Protein AF-A0A074WP91-F1 (afdb_monomer)

Mean predicted aligned error: 10.28 Å

Nearest PDB structures (foldseek):
  5xg2-assembly1_A  TM=2.972E-01  e=9.611E+00  Pyrococcus yayanosii CH1

Organism: NCBI:txid1043004

Radius of gyration: 23.0 Å; Cα contacts (8 Å, |Δi|>4): 50; chains: 1; bounding box: 52×30×78 Å

Foldseek 3Di:
DLVVLLVCCVDVNLLVVLVVLLVVLVVLVVVLVVLVVCVVVVVDDPVVSVVVNVVSLVVNLVSLVVVVVSLVSVCSNCDPVQVVDVVSVVVSVLSVVLSVCSVPCVPPDPVCVVVNVVSSVVSVVVSVVVVVVVVVVVVVVVVVVVVVVVVVVVVVVVVVVD

Solvent-accessible surface area (backbone atoms only — not comparable to full-atom values): 9011 Å² total; per-residue (Å²): 112,76,70,59,57,44,59,50,56,75,32,73,60,36,61,48,48,55,52,52,52,51,55,49,52,51,52,49,53,52,50,52,53,52,50,52,51,39,43,74,72,63,76,44,60,68,82,60,47,55,57,50,52,53,50,49,53,52,52,56,45,54,51,53,51,54,50,50,52,50,51,51,51,48,50,67,66,61,41,77,68,51,66,75,41,68,65,57,44,49,51,54,48,51,55,53,52,46,49,52,48,54,64,74,43,66,89,74,44,79,77,51,54,60,52,46,53,52,54,53,54,48,53,57,55,54,49,52,50,53,51,49,53,55,49,49,55,53,52,51,57,50,50,53,50,52,54,51,52,52,52,52,52,53,52,53,52,56,58,75,77,104

pLDDT: mean 76.33, std 11.64, range [47.69, 93.75]

Sequence (162 aa):
ARLHTRRYLNSKFGHYAILLLVSLDCACIFLEFIIQILSCEGRISEPRGHVTEEALGIIGLVFSCLFMLELLASIWAFGFHFFRSKFHCFDATVIIASFVIDVLLRGILEEVASLVIILRLWRVLKIMEELSVGAQEQTEALREQIEQLEQEKSQLEAELTR

Structure (mmCIF, N/CA/C/O backbone):
data_AF-A0A074WP91-F1
#
_entry.id   AF-A0A074WP91-F1
#
loop_
_atom_site.group_PDB
_atom_site.id
_atom_site.type_symbol
_atom_site.label_atom_id
_atom_site.label_alt_id
_atom_site.label_comp_id
_atom_site.label_asym_id
_atom_site.label_entity_id
_atom_site.label_seq_id
_atom_site.pdbx_PDB_ins_code
_atom_site.Cartn_x
_atom_site.Cartn_y
_atom_site.Cartn_z
_atom_site.occupancy
_atom_site.B_iso_or_equiv
_atom_site.auth_seq_id
_atom_site.auth_comp_id
_atom_site.auth_asym_id
_atom_site.auth_atom_id
_atom_site.pdbx_PDB_model_num
ATOM 1 N N . ALA A 1 1 ? -17.326 -21.264 3.516 1.00 49.09 1 ALA A N 1
ATOM 2 C CA . ALA A 1 1 ? -16.317 -20.397 2.866 1.00 49.09 1 ALA A CA 1
ATOM 3 C C . ALA A 1 1 ? -16.082 -19.090 3.638 1.00 49.09 1 ALA A C 1
ATOM 5 O O . ALA A 1 1 ? -15.015 -18.957 4.217 1.00 49.09 1 ALA A O 1
ATOM 6 N N . ARG A 1 2 ? -17.071 -18.186 3.771 1.00 50.66 2 ARG A N 1
ATOM 7 C CA . ARG A 1 2 ? -16.906 -16.868 4.439 1.00 50.66 2 ARG A CA 1
ATOM 8 C C . ARG A 1 2 ? -16.417 -16.907 5.902 1.00 50.66 2 ARG A C 1
ATOM 10 O O . ARG A 1 2 ? -15.696 -16.016 6.327 1.00 50.66 2 ARG A O 1
ATOM 17 N N . LEU A 1 3 ? -16.758 -17.949 6.666 1.00 47.69 3 LEU A N 1
ATOM 18 C CA . LEU A 1 3 ? -16.338 -18.105 8.071 1.00 47.69 3 LEU A CA 1
ATOM 19 C C . LEU A 1 3 ? -14.862 -18.519 8.249 1.00 47.69 3 LEU A C 1
ATOM 21 O O . LEU A 1 3 ? -14.269 -18.183 9.269 1.00 47.69 3 LEU A O 1
ATOM 25 N N . HIS A 1 4 ? -14.255 -19.214 7.277 1.00 48.34 4 HIS A N 1
ATOM 26 C CA . HIS A 1 4 ? -12.840 -19.615 7.354 1.00 48.34 4 HIS A CA 1
ATOM 27 C C . HIS A 1 4 ? -11.899 -18.472 6.974 1.00 48.34 4 HIS A C 1
ATOM 29 O O . HIS A 1 4 ? -10.924 -18.239 7.683 1.00 48.34 4 HIS A O 1
ATOM 35 N N . THR A 1 5 ? -12.242 -17.697 5.941 1.00 51.47 5 THR A N 1
ATOM 36 C CA . THR A 1 5 ? -11.503 -16.480 5.571 1.00 51.47 5 THR A CA 1
ATOM 37 C C . THR A 1 5 ? -11.513 -15.468 6.719 1.00 51.47 5 THR A C 1
ATOM 39 O O . THR A 1 5 ? -10.484 -14.885 7.043 1.00 51.47 5 THR A O 1
ATOM 42 N N . ARG A 1 6 ? -12.649 -15.352 7.425 1.00 47.72 6 ARG A N 1
ATOM 43 C CA . ARG A 1 6 ? -12.795 -14.484 8.599 1.00 47.72 6 ARG A CA 1
ATOM 44 C C . ARG A 1 6 ? -11.899 -14.907 9.766 1.00 47.72 6 ARG A C 1
ATOM 46 O O . ARG A 1 6 ? -11.402 -14.043 10.462 1.00 47.72 6 ARG A O 1
ATOM 53 N N . ARG A 1 7 ? -11.636 -16.201 9.976 1.00 50.38 7 ARG A N 1
ATOM 54 C CA . ARG A 1 7 ? -10.781 -16.674 11.083 1.00 50.38 7 ARG A CA 1
ATOM 55 C C . ARG A 1 7 ? -9.277 -16.514 10.793 1.00 50.38 7 ARG A C 1
ATOM 57 O O . ARG A 1 7 ? -8.509 -16.329 11.728 1.00 50.38 7 ARG A O 1
ATOM 64 N N . TYR A 1 8 ? -8.882 -16.529 9.517 1.00 50.84 8 TYR A N 1
ATOM 65 C CA . TYR A 1 8 ? -7.509 -16.235 9.080 1.00 50.84 8 TYR A CA 1
ATOM 66 C C . TYR A 1 8 ? -7.196 -14.728 9.075 1.00 50.84 8 TYR A C 1
ATOM 68 O O . TYR A 1 8 ? -6.138 -14.335 9.558 1.00 50.84 8 TYR A O 1
ATOM 76 N N . LEU A 1 9 ? -8.126 -13.885 8.605 1.00 52.56 9 LEU A N 1
ATOM 77 C CA . LEU A 1 9 ? -7.975 -12.418 8.602 1.00 52.56 9 LEU A CA 1
ATOM 78 C C . LEU A 1 9 ? -8.155 -11.778 9.988 1.00 52.56 9 LEU A C 1
ATOM 80 O O . LEU A 1 9 ? -7.504 -10.786 10.286 1.00 52.56 9 LEU A O 1
ATOM 84 N N . ASN A 1 10 ? -8.995 -12.352 10.857 1.00 49.72 10 ASN A N 1
ATOM 85 C CA . ASN A 1 10 ? -9.253 -11.833 12.211 1.00 49.72 10 ASN A CA 1
ATOM 86 C C . ASN A 1 10 ? -8.193 -12.259 13.247 1.00 49.72 10 ASN A C 1
ATOM 88 O O . ASN A 1 10 ? -8.382 -12.075 14.446 1.00 49.72 10 ASN A O 1
ATOM 92 N N . SER A 1 11 ? -7.102 -12.883 12.804 1.00 62.44 11 SER A N 1
ATOM 93 C CA . SER A 1 11 ? -5.957 -13.231 13.644 1.00 62.44 11 SER A CA 1
ATOM 94 C C . SER A 1 11 ? -4.809 -12.256 13.388 1.00 62.44 11 SER A C 1
ATOM 96 O O . SER A 1 11 ? -4.687 -11.711 12.290 1.00 62.44 11 SER A O 1
ATOM 98 N N . LYS A 1 12 ? -3.899 -12.117 14.367 1.00 61.59 12 LYS A N 1
ATOM 99 C CA . LYS A 1 12 ? -2.626 -11.377 14.241 1.00 61.59 12 LYS A CA 1
ATOM 100 C C . LYS A 1 12 ? -1.835 -11.743 12.977 1.00 61.59 12 LYS A C 1
ATOM 102 O O . LYS A 1 12 ? -1.015 -10.955 12.527 1.00 61.59 12 LYS A O 1
ATOM 107 N N . PHE A 1 13 ? -2.106 -12.914 12.400 1.00 66.81 13 PHE A N 1
ATOM 108 C CA . PHE A 1 13 ? -1.514 -13.386 11.157 1.00 66.81 13 PHE A CA 1
ATOM 109 C C . 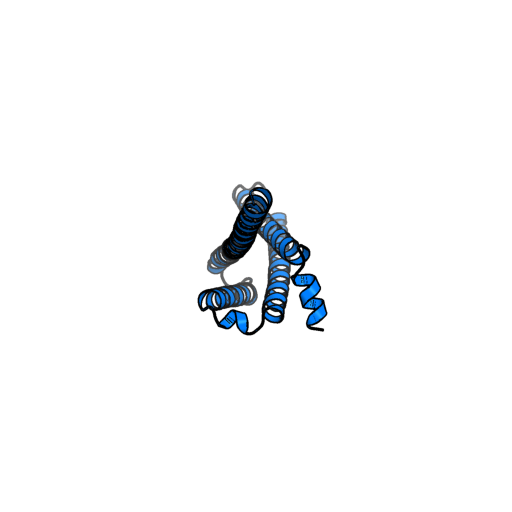PHE A 1 13 ? -1.776 -12.465 9.954 1.00 66.81 13 PHE A C 1
ATOM 111 O O . PHE A 1 13 ? -0.830 -12.167 9.240 1.00 66.81 13 PHE A O 1
ATOM 118 N N . GLY A 1 14 ? -3.006 -11.973 9.748 1.00 68.06 14 GLY A N 1
ATOM 119 C CA . GLY A 1 14 ? -3.313 -11.083 8.617 1.00 68.06 14 GLY A CA 1
ATOM 120 C C . GLY A 1 14 ? -2.609 -9.730 8.741 1.00 68.06 14 GLY A C 1
ATOM 121 O O . GLY A 1 14 ? -1.931 -9.289 7.823 1.00 68.06 14 GLY A O 1
ATOM 122 N N . HIS A 1 15 ? -2.664 -9.115 9.926 1.00 73.06 15 HIS A N 1
ATOM 123 C CA . HIS A 1 15 ? -1.955 -7.855 10.183 1.00 73.06 15 HIS A CA 1
ATOM 124 C C . HIS A 1 15 ? -0.434 -8.008 10.028 1.00 73.06 15 HIS A C 1
ATOM 126 O O . HIS A 1 15 ? 0.218 -7.152 9.437 1.00 73.06 15 HIS A O 1
ATOM 132 N N . TYR A 1 16 ? 0.135 -9.111 10.527 1.00 78.44 16 TYR A N 1
ATOM 133 C CA . TYR A 1 16 ? 1.564 -9.385 10.396 1.00 78.44 16 TYR A CA 1
ATOM 134 C C . TYR A 1 16 ? 1.971 -9.690 8.948 1.00 78.44 16 TYR A C 1
ATOM 136 O O . TYR A 1 16 ? 3.041 -9.264 8.526 1.00 78.44 16 TYR A O 1
ATOM 144 N N . ALA A 1 17 ? 1.122 -10.375 8.175 1.00 82.06 17 ALA A N 1
ATOM 145 C CA . ALA A 1 17 ? 1.358 -10.640 6.758 1.00 82.06 17 ALA A CA 1
ATOM 146 C C . ALA A 1 17 ? 1.415 -9.339 5.946 1.00 82.06 17 ALA A C 1
ATOM 148 O O . ALA A 1 17 ? 2.399 -9.122 5.244 1.00 82.06 17 ALA A O 1
ATOM 149 N N . ILE A 1 18 ? 0.440 -8.438 6.121 1.00 80.00 18 ILE A N 1
ATOM 150 C CA . ILE A 1 18 ? 0.418 -7.120 5.462 1.00 80.00 18 ILE A CA 1
ATOM 151 C C . ILE A 1 18 ? 1.661 -6.311 5.836 1.00 80.00 18 ILE A C 1
ATOM 153 O O . ILE A 1 18 ? 2.327 -5.748 4.965 1.00 80.00 18 ILE A O 1
ATOM 157 N N . LEU A 1 19 ? 1.993 -6.272 7.130 1.00 83.19 19 LEU A N 1
ATOM 158 C CA . LEU A 1 19 ? 3.159 -5.551 7.630 1.00 83.19 19 LEU A CA 1
ATOM 159 C C . LEU A 1 19 ? 4.462 -6.105 7.034 1.00 83.19 19 LEU A C 1
ATOM 161 O O . LEU A 1 19 ? 5.318 -5.330 6.607 1.00 83.19 19 LEU A O 1
ATOM 165 N N . LEU A 1 20 ? 4.607 -7.432 6.969 1.00 86.19 20 LEU A N 1
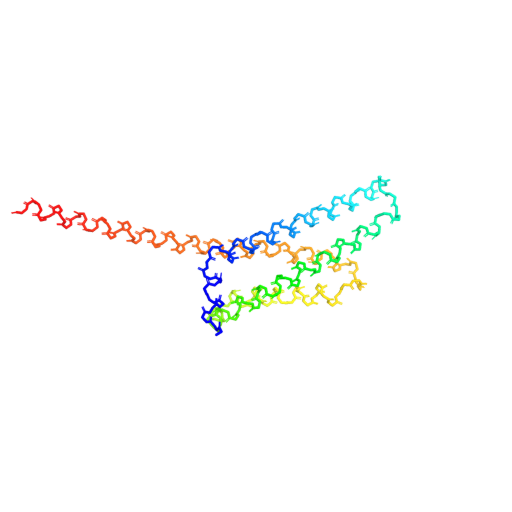ATOM 166 C CA . LEU A 1 20 ? 5.757 -8.097 6.357 1.00 86.19 20 LEU A CA 1
ATOM 167 C C . LEU A 1 20 ? 5.849 -7.776 4.860 1.00 86.19 20 LEU A C 1
ATOM 169 O O . LEU A 1 20 ? 6.930 -7.440 4.380 1.00 86.19 20 LEU A O 1
ATOM 173 N N . LEU A 1 21 ? 4.729 -7.847 4.136 1.00 84.75 21 LEU A N 1
ATOM 174 C CA . LEU A 1 21 ? 4.686 -7.595 2.696 1.00 84.75 21 LEU A CA 1
ATOM 175 C C . LEU A 1 21 ? 5.080 -6.146 2.379 1.00 84.75 21 LEU A C 1
ATOM 177 O O . LEU A 1 21 ? 5.878 -5.920 1.475 1.00 84.75 21 LEU A O 1
ATOM 181 N N . VAL A 1 22 ? 4.577 -5.169 3.146 1.00 84.25 22 VAL A N 1
ATOM 182 C CA . VAL A 1 22 ? 4.954 -3.750 2.987 1.00 84.25 22 VAL A CA 1
ATOM 183 C C . VAL A 1 22 ? 6.399 -3.500 3.368 1.00 84.25 22 VAL A C 1
ATOM 185 O O . VAL A 1 22 ? 7.097 -2.798 2.644 1.00 84.25 22 VAL A O 1
ATOM 188 N N . SER A 1 23 ? 6.883 -4.112 4.450 1.00 88.19 23 SER A N 1
ATOM 189 C CA . SER A 1 23 ? 8.298 -4.002 4.821 1.00 88.19 23 SER A CA 1
ATOM 190 C C . SER A 1 23 ? 9.206 -4.484 3.687 1.00 88.19 23 SER A C 1
ATOM 192 O O . SER A 1 23 ? 10.238 -3.875 3.409 1.00 88.19 23 SER A O 1
ATOM 194 N N . LEU A 1 24 ? 8.807 -5.564 3.013 1.00 89.06 24 LEU A N 1
ATOM 195 C CA . LEU A 1 24 ? 9.580 -6.155 1.935 1.00 89.06 24 LEU A CA 1
ATOM 196 C C . LEU A 1 24 ? 9.467 -5.357 0.622 1.00 89.06 24 LEU A C 1
ATOM 198 O O . LEU A 1 24 ? 10.486 -5.166 -0.034 1.00 89.06 24 LEU A O 1
ATOM 202 N N . ASP A 1 25 ? 8.296 -4.802 0.288 1.00 86.19 25 ASP A N 1
ATOM 203 C CA . ASP A 1 25 ? 8.128 -3.866 -0.841 1.00 86.19 25 ASP A CA 1
ATOM 204 C C . ASP A 1 25 ? 8.967 -2.594 -0.651 1.00 86.19 25 ASP A C 1
ATOM 206 O O . ASP A 1 25 ? 9.705 -2.202 -1.553 1.00 86.19 25 ASP A O 1
ATOM 210 N N . CYS A 1 26 ? 8.968 -2.010 0.553 1.00 87.69 26 CYS A N 1
ATOM 211 C CA . CYS A 1 26 ? 9.854 -0.892 0.874 1.00 87.69 26 CYS A CA 1
ATOM 212 C C . CYS A 1 26 ? 11.329 -1.275 0.704 1.00 87.69 26 CYS A C 1
ATOM 214 O O . CYS A 1 26 ? 12.084 -0.517 0.100 1.00 87.69 26 CYS A O 1
ATOM 216 N N . ALA A 1 27 ? 11.750 -2.445 1.198 1.00 89.38 27 ALA A N 1
ATOM 217 C CA . ALA A 1 27 ? 13.122 -2.918 1.022 1.00 89.38 27 ALA A CA 1
ATOM 218 C C . ALA A 1 27 ? 13.492 -3.085 -0.464 1.00 89.38 27 ALA A C 1
ATOM 220 O O . ALA A 1 27 ? 14.597 -2.712 -0.855 1.00 89.38 27 ALA A O 1
ATOM 221 N N . CYS A 1 28 ? 12.572 -3.580 -1.298 1.00 85.56 28 CYS A N 1
ATOM 222 C CA . CYS A 1 28 ? 12.755 -3.654 -2.747 1.00 85.56 28 CYS A CA 1
ATOM 223 C C . CYS A 1 28 ? 12.911 -2.266 -3.382 1.00 85.56 28 CYS A C 1
ATOM 225 O O . CYS A 1 28 ? 13.869 -2.070 -4.122 1.00 85.56 28 CYS A O 1
ATOM 227 N N . ILE A 1 29 ? 12.06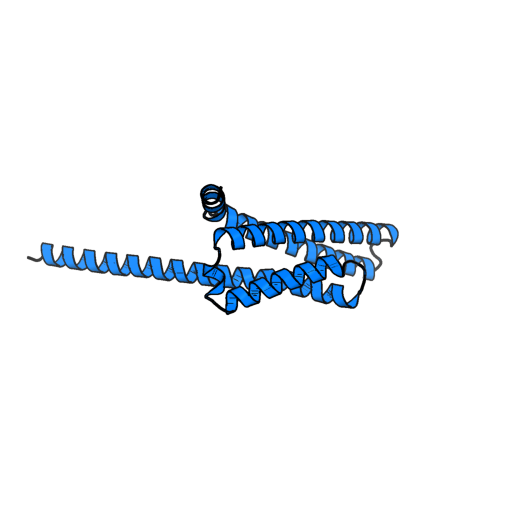5 -1.291 -3.032 1.00 85.38 29 ILE A N 1
ATOM 228 C CA . ILE A 1 29 ? 12.184 0.098 -3.518 1.00 85.38 29 ILE A CA 1
ATOM 229 C C . ILE A 1 29 ? 13.539 0.702 -3.118 1.00 85.38 29 ILE A C 1
ATOM 231 O O . ILE A 1 29 ? 14.205 1.348 -3.926 1.00 85.38 29 ILE A O 1
ATOM 235 N N . PHE A 1 30 ? 13.988 0.471 -1.880 1.00 88.75 30 PHE A N 1
ATOM 236 C CA . PHE A 1 30 ? 15.310 0.921 -1.437 1.00 88.75 30 PHE A CA 1
ATOM 237 C C . PHE A 1 30 ? 16.439 0.267 -2.241 1.00 88.75 30 PHE A C 1
ATOM 239 O O . PHE A 1 30 ? 17.394 0.950 -2.609 1.00 88.75 30 PHE A O 1
ATOM 246 N N . LEU A 1 31 ? 16.342 -1.033 -2.533 1.00 88.38 31 LEU A N 1
ATOM 247 C CA . LEU A 1 31 ? 17.320 -1.742 -3.359 1.00 88.38 31 LEU A CA 1
ATOM 248 C C . LEU A 1 31 ? 17.335 -1.224 -4.802 1.00 88.38 31 LEU A C 1
ATOM 250 O O . LEU A 1 31 ? 18.418 -0.987 -5.332 1.00 88.38 31 LEU A O 1
ATOM 254 N N . GLU A 1 32 ? 16.167 -0.998 -5.408 1.00 83.38 32 GLU A N 1
ATOM 255 C CA . GLU A 1 32 ? 16.027 -0.381 -6.735 1.00 83.38 32 GLU A CA 1
ATOM 256 C C . GLU A 1 32 ? 16.718 0.983 -6.779 1.00 83.38 32 GLU A C 1
ATOM 258 O O . GLU A 1 32 ? 17.563 1.225 -7.640 1.00 83.38 32 GLU A O 1
ATOM 263 N N . PHE A 1 33 ? 16.454 1.839 -5.790 1.00 86.44 33 PHE A N 1
ATOM 264 C CA . PHE A 1 33 ? 17.076 3.157 -5.690 1.00 86.44 33 PHE A CA 1
ATOM 265 C C . PHE A 1 33 ? 18.602 3.082 -5.531 1.00 86.44 33 PHE A C 1
ATOM 267 O O . PHE A 1 33 ? 19.339 3.808 -6.199 1.00 86.44 33 PHE A O 1
ATOM 274 N N . ILE A 1 34 ? 19.100 2.170 -4.686 1.00 88.56 34 ILE A N 1
ATOM 275 C CA . ILE A 1 34 ? 20.542 1.938 -4.512 1.00 88.56 34 ILE A CA 1
ATOM 276 C C . ILE A 1 34 ? 21.182 1.494 -5.832 1.00 88.56 34 ILE A C 1
ATOM 278 O O . ILE A 1 34 ? 22.250 1.988 -6.194 1.00 88.56 34 ILE A O 1
ATOM 282 N N . ILE A 1 35 ? 20.546 0.580 -6.564 1.00 84.50 35 ILE A N 1
ATOM 283 C CA . ILE A 1 35 ? 21.063 0.078 -7.842 1.00 84.50 35 ILE A CA 1
ATOM 284 C C . ILE A 1 35 ? 21.054 1.174 -8.901 1.00 84.50 35 ILE A C 1
ATOM 286 O O . ILE A 1 35 ? 22.030 1.298 -9.642 1.00 84.50 35 ILE A O 1
ATOM 290 N N . GLN A 1 36 ? 20.015 2.006 -8.937 1.00 83.06 36 GLN A N 1
ATOM 291 C CA . GLN A 1 36 ? 19.945 3.145 -9.844 1.00 83.06 36 GLN A CA 1
ATOM 292 C C . GLN A 1 36 ? 21.071 4.152 -9.566 1.00 83.06 36 GLN A C 1
ATOM 294 O O . GLN A 1 36 ? 21.750 4.587 -10.496 1.00 83.06 36 GLN A O 1
ATOM 299 N N . ILE A 1 37 ? 21.352 4.448 -8.290 1.00 87.38 37 ILE A N 1
ATOM 300 C CA . ILE A 1 37 ? 22.487 5.297 -7.892 1.00 87.38 37 ILE A CA 1
ATOM 301 C C . ILE A 1 37 ? 23.823 4.674 -8.314 1.00 87.38 37 ILE A C 1
ATOM 303 O O . ILE A 1 37 ? 24.648 5.348 -8.929 1.00 87.38 37 ILE A O 1
ATOM 307 N N . LEU A 1 38 ? 24.049 3.393 -8.009 1.00 85.88 38 LEU A N 1
ATOM 308 C CA . LEU A 1 38 ? 25.306 2.705 -8.330 1.00 85.88 38 LEU A CA 1
ATOM 309 C C . LEU A 1 38 ? 25.544 2.580 -9.841 1.00 85.88 38 LEU A C 1
ATOM 311 O O . LEU A 1 38 ? 26.694 2.615 -10.287 1.00 85.88 38 LEU A O 1
ATOM 315 N N . SER A 1 39 ? 24.470 2.437 -10.616 1.00 83.25 39 SER A N 1
ATOM 316 C CA . SER A 1 39 ? 24.520 2.424 -12.080 1.00 83.25 39 SER A CA 1
ATOM 317 C C . SER A 1 39 ? 24.866 3.814 -12.619 1.00 83.25 39 SER A C 1
ATOM 319 O O . SER A 1 39 ? 25.751 3.933 -13.460 1.00 83.25 39 SER A O 1
ATOM 321 N N . CYS A 1 40 ? 24.273 4.874 -12.058 1.00 82.44 40 CYS A N 1
ATOM 322 C CA . CYS A 1 40 ? 24.582 6.263 -12.413 1.00 82.44 40 CYS A CA 1
ATOM 323 C C . CYS A 1 40 ? 26.037 6.656 -12.075 1.00 82.44 40 CYS A C 1
ATOM 325 O O . CYS A 1 40 ? 26.683 7.374 -12.834 1.00 82.44 40 CYS A O 1
ATOM 327 N N . GLU A 1 41 ? 26.600 6.128 -10.980 1.00 86.31 41 GLU A N 1
ATOM 328 C CA . GLU A 1 41 ? 28.020 6.304 -10.621 1.00 86.31 41 GLU A CA 1
ATOM 329 C C . GLU A 1 41 ? 28.975 5.456 -11.495 1.00 86.31 41 GLU A C 1
ATOM 331 O O . GLU A 1 41 ? 30.195 5.526 -11.349 1.00 86.31 41 GLU A O 1
ATOM 336 N N . GLY A 1 42 ? 28.452 4.627 -12.407 1.00 79.69 42 GLY A N 1
ATOM 337 C CA . GLY A 1 42 ? 29.247 3.775 -13.296 1.00 79.69 42 GLY A CA 1
ATOM 338 C C . GLY A 1 42 ? 29.949 2.608 -12.589 1.00 79.69 42 GLY A C 1
ATOM 339 O O . GLY A 1 42 ? 30.863 1.999 -13.147 1.00 79.69 42 GLY A O 1
ATOM 340 N N . ARG A 1 43 ? 29.547 2.279 -11.352 1.00 78.00 43 ARG A N 1
ATOM 341 C CA . ARG A 1 43 ? 30.123 1.179 -10.551 1.00 78.00 43 ARG A CA 1
ATOM 342 C C . ARG 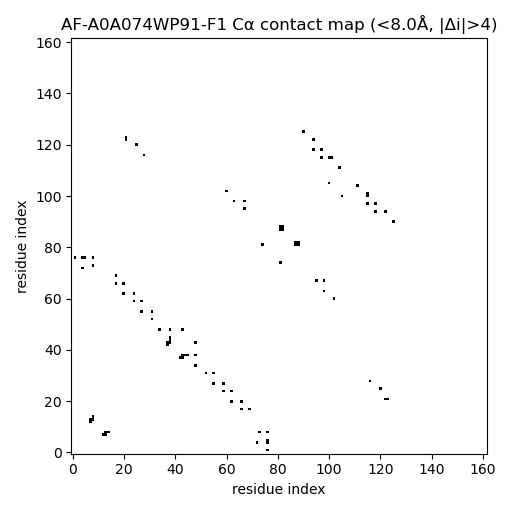A 1 43 ? 29.653 -0.199 -11.025 1.00 78.00 43 ARG A C 1
ATOM 344 O O . ARG A 1 43 ? 30.330 -1.194 -10.767 1.00 78.00 43 ARG A O 1
ATOM 351 N N . ILE A 1 44 ? 28.497 -0.268 -11.685 1.00 73.06 44 ILE A N 1
ATOM 352 C CA . ILE A 1 44 ? 27.890 -1.492 -12.218 1.00 73.06 44 ILE A CA 1
ATOM 353 C C . ILE A 1 44 ? 27.909 -1.403 -13.746 1.00 73.06 44 ILE A C 1
ATOM 355 O O . ILE A 1 44 ? 27.438 -0.427 -14.315 1.00 73.06 44 ILE A O 1
ATOM 359 N N . SER A 1 45 ? 28.464 -2.411 -14.426 1.00 67.06 45 SER A N 1
ATOM 360 C CA . SER A 1 45 ? 28.460 -2.450 -15.892 1.00 67.06 45 SER A CA 1
ATOM 361 C C . SER A 1 45 ? 27.042 -2.639 -16.447 1.00 67.06 45 SER A C 1
ATOM 363 O O . SER A 1 45 ? 26.336 -3.557 -16.019 1.00 67.06 45 SER A O 1
ATOM 365 N N . GLU A 1 46 ? 26.701 -1.849 -17.470 1.00 60.00 46 GLU A N 1
ATOM 366 C CA . GLU A 1 46 ? 25.460 -1.853 -18.273 1.00 60.00 46 GLU A CA 1
ATOM 367 C C . GLU A 1 46 ? 24.765 -3.230 -18.434 1.00 60.00 46 GLU A C 1
ATOM 369 O O . GLU A 1 46 ? 23.579 -3.332 -18.120 1.00 60.00 46 GLU A O 1
ATOM 374 N N . PRO A 1 47 ? 25.445 -4.336 -18.825 1.00 65.50 47 PRO A N 1
ATOM 375 C CA . PRO A 1 47 ? 24.766 -5.622 -19.027 1.00 65.50 47 PRO A CA 1
ATOM 376 C C . PRO A 1 47 ? 24.244 -6.279 -17.740 1.00 65.50 47 PRO A C 1
ATOM 378 O O . PRO A 1 47 ? 23.335 -7.099 -17.809 1.00 65.50 47 PRO A O 1
ATOM 381 N N . ARG A 1 48 ? 24.807 -5.967 -16.563 1.00 69.00 48 ARG A N 1
ATOM 382 C CA . ARG A 1 48 ? 24.290 -6.471 -15.274 1.00 69.00 48 ARG A CA 1
ATOM 383 C C . ARG A 1 48 ? 23.238 -5.545 -14.673 1.00 69.00 48 ARG A C 1
ATOM 385 O O . ARG A 1 48 ? 22.357 -6.042 -13.974 1.00 69.00 48 ARG A O 1
ATOM 392 N N . GLY A 1 49 ? 23.325 -4.242 -14.946 1.00 69.88 49 GLY A N 1
ATOM 393 C CA . GLY A 1 49 ? 22.331 -3.257 -14.513 1.00 69.88 49 GLY A CA 1
ATOM 394 C C . GLY A 1 49 ? 20.947 -3.591 -15.067 1.00 69.88 49 GLY A C 1
ATOM 395 O O . GLY A 1 49 ? 20.030 -3.834 -14.289 1.00 69.88 49 GLY A O 1
ATOM 396 N N . HIS A 1 50 ? 20.846 -3.764 -16.388 1.00 71.44 50 HIS A N 1
ATOM 397 C CA . HIS A 1 50 ? 19.572 -4.012 -17.075 1.00 71.44 50 HIS A CA 1
ATOM 398 C C . HIS A 1 50 ? 18.870 -5.302 -16.615 1.00 71.44 50 HIS A C 1
ATOM 400 O O . HIS A 1 50 ? 17.669 -5.320 -16.367 1.00 71.44 50 HIS A O 1
ATOM 406 N N . VAL A 1 51 ? 19.629 -6.388 -16.425 1.00 77.75 51 VAL A N 1
ATOM 407 C CA . VAL A 1 51 ? 19.080 -7.669 -15.937 1.00 77.75 51 VAL A CA 1
ATOM 408 C C . VAL A 1 51 ? 18.577 -7.549 -14.496 1.00 77.75 51 VAL A C 1
ATOM 410 O O . VAL A 1 51 ? 17.575 -8.160 -14.130 1.00 77.75 51 VAL A O 1
ATOM 413 N N . THR A 1 52 ? 19.271 -6.767 -13.666 1.00 76.81 52 THR A N 1
ATOM 414 C CA . THR A 1 52 ? 18.878 -6.567 -12.266 1.00 76.81 52 THR A CA 1
ATOM 415 C C . THR A 1 52 ? 17.642 -5.674 -12.168 1.00 76.81 52 THR A C 1
ATOM 417 O O . THR A 1 52 ? 16.753 -5.961 -11.372 1.00 76.81 52 THR A O 1
ATOM 420 N N . GLU A 1 53 ? 17.554 -4.643 -13.006 1.00 72.31 53 GLU A N 1
ATOM 421 C CA . GLU A 1 53 ? 16.397 -3.752 -13.105 1.00 72.31 53 GLU A CA 1
ATOM 422 C C . GLU A 1 53 ? 15.145 -4.495 -13.590 1.00 72.31 53 GLU A C 1
ATOM 424 O O . GLU A 1 53 ? 14.090 -4.399 -12.965 1.00 72.31 53 GLU A O 1
ATOM 429 N N . GLU A 1 54 ? 15.264 -5.335 -14.623 1.00 78.56 54 GLU A N 1
ATOM 430 C CA . GLU A 1 54 ? 14.162 -6.193 -15.077 1.00 78.56 54 GLU A CA 1
ATOM 431 C C . GLU A 1 54 ? 13.712 -7.176 -13.988 1.00 78.56 54 GLU A C 1
ATOM 433 O O . GLU A 1 54 ? 12.512 -7.349 -13.753 1.00 78.56 54 GLU A O 1
ATOM 438 N N . ALA A 1 55 ? 14.661 -7.806 -13.288 1.00 81.94 55 ALA A N 1
ATOM 439 C CA . ALA A 1 55 ? 14.354 -8.732 -12.203 1.00 81.94 55 ALA A CA 1
ATOM 440 C C . ALA A 1 55 ? 13.634 -8.032 -11.040 1.00 81.94 55 ALA A C 1
ATOM 442 O O . ALA A 1 55 ? 12.635 -8.554 -10.541 1.00 81.94 55 ALA A O 1
ATOM 443 N N . LEU A 1 56 ? 14.096 -6.845 -10.635 1.00 76.94 56 LEU A N 1
ATOM 444 C CA . LEU A 1 56 ? 13.451 -6.030 -9.603 1.00 76.94 56 LEU A CA 1
ATOM 445 C C . LEU A 1 56 ? 12.064 -5.573 -10.039 1.00 76.94 56 LEU A C 1
ATOM 447 O O . LEU A 1 56 ? 11.107 -5.738 -9.286 1.00 76.94 56 LEU A O 1
ATOM 451 N N . GLY A 1 57 ? 11.915 -5.159 -11.297 1.00 76.44 57 GLY A N 1
ATOM 452 C CA . GLY A 1 57 ? 10.621 -4.863 -11.890 1.00 76.44 57 GLY A CA 1
ATOM 453 C C . GLY A 1 57 ? 9.665 -6.052 -11.791 1.00 76.44 57 GLY A C 1
ATOM 454 O O . GLY A 1 57 ? 8.516 -5.888 -11.382 1.00 76.44 57 GLY A O 1
ATOM 455 N N . ILE A 1 58 ? 10.088 -7.273 -12.126 1.00 82.06 58 ILE A N 1
ATOM 456 C CA . ILE A 1 58 ? 9.243 -8.477 -12.004 1.00 82.06 58 ILE A CA 1
ATOM 457 C C . ILE A 1 58 ? 8.890 -8.756 -10.538 1.00 82.06 58 ILE A C 1
ATOM 459 O O . ILE A 1 58 ? 7.726 -9.005 -10.223 1.00 82.06 58 ILE A O 1
ATOM 463 N N . ILE A 1 59 ? 9.861 -8.665 -9.633 1.00 83.56 59 ILE A N 1
ATOM 464 C CA . ILE A 1 59 ? 9.659 -8.850 -8.191 1.00 83.56 59 ILE A CA 1
ATOM 465 C C . ILE A 1 59 ? 8.633 -7.837 -7.655 1.00 83.56 59 ILE A C 1
ATOM 467 O O . ILE A 1 59 ? 7.666 -8.217 -6.990 1.00 83.56 59 ILE A O 1
ATOM 471 N N . GLY A 1 60 ? 8.761 -6.567 -8.039 1.00 79.25 60 GLY A N 1
ATOM 472 C CA . GLY A 1 60 ? 7.812 -5.511 -7.712 1.00 79.25 60 GLY A CA 1
ATOM 473 C C . GLY A 1 60 ? 6.410 -5.742 -8.287 1.00 79.25 60 GLY A C 1
ATOM 474 O O . GLY A 1 60 ? 5.445 -5.224 -7.725 1.00 79.25 60 GLY A O 1
ATOM 475 N N . LEU A 1 61 ? 6.256 -6.527 -9.365 1.00 80.56 61 LEU A N 1
ATOM 476 C CA . LEU A 1 61 ? 4.939 -6.945 -9.879 1.00 80.56 61 LEU A CA 1
ATOM 477 C C . LEU A 1 61 ? 4.312 -7.994 -8.982 1.00 80.56 61 LEU A C 1
ATOM 479 O O . LEU A 1 61 ? 3.124 -7.937 -8.682 1.00 80.56 61 LEU A O 1
ATOM 483 N N . VAL A 1 62 ? 5.119 -8.978 -8.585 1.00 85.19 62 VAL A N 1
ATOM 484 C CA . VAL A 1 62 ? 4.670 -10.089 -7.752 1.00 85.19 62 VAL A CA 1
ATOM 485 C C . VAL A 1 62 ? 4.146 -9.547 -6.427 1.00 85.19 62 VAL A C 1
ATOM 487 O O . VAL A 1 62 ? 3.055 -9.938 -6.014 1.00 85.19 62 VAL A O 1
ATOM 490 N N . PHE A 1 63 ? 4.842 -8.584 -5.814 1.00 81.69 63 PHE A N 1
ATOM 491 C CA . PHE A 1 63 ? 4.334 -7.912 -4.616 1.00 81.69 63 PHE A CA 1
ATOM 492 C C . PHE A 1 63 ? 3.043 -7.142 -4.877 1.00 81.69 63 PHE A C 1
ATOM 494 O O . PHE A 1 63 ? 2.086 -7.319 -4.127 1.00 81.69 63 PHE A O 1
ATOM 501 N N . SER A 1 64 ? 2.960 -6.380 -5.970 1.00 77.94 64 SER A N 1
ATOM 502 C CA . SER A 1 64 ? 1.735 -5.672 -6.376 1.00 77.94 64 SER A CA 1
ATOM 503 C C . SER A 1 64 ? 0.530 -6.624 -6.512 1.00 77.94 64 SER A C 1
ATOM 505 O O . SER A 1 64 ? -0.550 -6.361 -5.977 1.00 77.94 64 SER A O 1
ATOM 507 N N . CYS A 1 65 ? 0.724 -7.792 -7.132 1.00 81.88 65 CYS A N 1
ATOM 508 C CA . CYS A 1 65 ? -0.296 -8.836 -7.264 1.00 81.88 65 CYS A CA 1
ATOM 509 C C . CYS A 1 65 ? -0.693 -9.464 -5.920 1.00 81.88 65 CYS A C 1
ATOM 511 O O . CYS A 1 65 ? -1.884 -9.648 -5.660 1.00 81.88 65 CYS A O 1
ATOM 513 N N . LEU A 1 66 ? 0.277 -9.779 -5.056 1.00 81.31 66 LEU A N 1
ATOM 514 C CA . LEU A 1 66 ? 0.007 -10.300 -3.712 1.00 81.31 66 LEU A CA 1
ATOM 515 C C . LEU A 1 66 ? -0.791 -9.287 -2.876 1.00 81.31 66 LEU A C 1
ATOM 517 O O . LEU A 1 66 ? -1.783 -9.661 -2.250 1.00 81.31 66 LEU A O 1
ATOM 521 N N . PHE A 1 67 ? -0.447 -7.999 -2.951 1.00 74.06 67 PHE A N 1
ATOM 522 C CA . PHE A 1 67 ? -1.208 -6.927 -2.305 1.00 74.06 67 PHE A CA 1
ATOM 523 C C . PHE A 1 67 ? -2.629 -6.791 -2.841 1.00 74.06 67 PHE A C 1
ATOM 525 O O . PHE A 1 67 ? -3.555 -6.571 -2.062 1.00 74.06 67 PHE A O 1
ATOM 532 N N . MET A 1 68 ? -2.824 -6.901 -4.157 1.00 78.81 68 MET A N 1
ATOM 533 C CA . MET A 1 68 ? -4.158 -6.846 -4.755 1.00 78.81 68 MET A CA 1
ATOM 534 C C . MET A 1 68 ? -5.027 -8.012 -4.268 1.00 78.81 68 MET A C 1
ATOM 536 O O . MET A 1 68 ? -6.191 -7.811 -3.918 1.00 78.81 68 MET A O 1
ATOM 540 N N . LEU A 1 69 ? -4.464 -9.221 -4.174 1.00 81.69 69 LEU A N 1
ATOM 541 C CA . LEU A 1 69 ? -5.163 -10.382 -3.618 1.00 81.69 69 LEU A CA 1
ATOM 542 C C . LEU A 1 69 ? -5.543 -10.181 -2.147 1.00 81.69 69 LEU A C 1
ATOM 544 O O . LEU A 1 69 ? -6.661 -10.510 -1.751 1.00 81.69 69 LEU A O 1
ATOM 548 N N . GLU A 1 70 ? -4.648 -9.609 -1.346 1.00 75.44 70 GLU A N 1
ATOM 549 C CA . GLU A 1 70 ? -4.906 -9.304 0.062 1.00 75.44 70 GLU A CA 1
ATOM 550 C C . GLU A 1 70 ? -5.972 -8.211 0.243 1.00 75.44 70 GLU A C 1
ATOM 552 O O . GLU A 1 70 ? -6.875 -8.347 1.077 1.00 75.44 70 GLU A O 1
ATOM 557 N N . LEU A 1 71 ? -5.942 -7.165 -0.588 1.00 71.94 71 LEU A N 1
ATOM 558 C CA . LEU A 1 71 ? -6.974 -6.128 -0.629 1.00 71.94 71 LEU A CA 1
ATOM 559 C C . LEU A 1 71 ? -8.337 -6.729 -0.993 1.00 71.94 71 LEU A C 1
ATOM 561 O O . LEU A 1 71 ? -9.327 -6.471 -0.310 1.00 71.94 71 LEU A O 1
ATOM 565 N N . LEU A 1 72 ? -8.394 -7.569 -2.030 1.00 76.88 72 LEU A N 1
ATOM 566 C CA . LEU A 1 72 ? -9.610 -8.273 -2.444 1.00 76.88 72 LEU A CA 1
ATOM 567 C C . LEU A 1 72 ? -10.145 -9.172 -1.328 1.00 76.88 72 LEU A C 1
ATOM 569 O O . LEU A 1 72 ? -11.347 -9.167 -1.061 1.00 76.88 72 LEU A O 1
ATOM 573 N N . ALA A 1 73 ? -9.268 -9.910 -0.643 1.00 71.44 73 ALA A N 1
ATOM 574 C CA . ALA A 1 73 ? -9.644 -10.738 0.497 1.00 71.44 73 ALA A CA 1
ATOM 575 C C . ALA A 1 73 ? -10.203 -9.894 1.654 1.00 71.44 73 ALA A C 1
ATOM 577 O O . ALA A 1 73 ? -11.213 -10.271 2.252 1.00 71.44 73 ALA A O 1
ATOM 578 N N . SER A 1 74 ? -9.602 -8.734 1.924 1.00 66.25 74 SER A N 1
ATOM 579 C CA . SER A 1 74 ? -10.047 -7.790 2.954 1.00 66.25 74 SER A CA 1
ATOM 580 C C . SER A 1 74 ? -11.405 -7.173 2.611 1.00 66.25 74 SER A C 1
ATOM 582 O O . SER A 1 74 ? -12.325 -7.220 3.428 1.00 66.25 74 SER A O 1
ATOM 584 N N . ILE A 1 75 ? -11.591 -6.697 1.375 1.00 67.44 75 ILE A N 1
ATOM 585 C CA . ILE A 1 75 ? -12.879 -6.191 0.872 1.00 67.44 75 ILE A CA 1
ATOM 586 C C . ILE A 1 75 ? -13.948 -7.285 0.960 1.00 67.44 75 ILE A C 1
ATOM 588 O O . ILE A 1 75 ? -15.080 -7.026 1.370 1.00 67.44 75 ILE A O 1
ATOM 592 N N . TRP A 1 76 ? -13.602 -8.528 0.620 1.00 68.00 76 TRP A N 1
ATOM 593 C CA . TRP A 1 76 ? -14.540 -9.645 0.689 1.00 68.00 76 TRP A CA 1
ATOM 594 C C . TRP A 1 76 ? -14.898 -10.042 2.129 1.00 68.00 76 TRP A C 1
ATOM 596 O O . TRP A 1 76 ? -16.027 -10.470 2.382 1.00 68.00 76 TRP A O 1
ATOM 606 N N . ALA A 1 77 ? -13.968 -9.878 3.075 1.00 62.72 77 ALA A N 1
ATOM 607 C CA . ALA A 1 77 ? -14.176 -10.169 4.491 1.00 62.72 77 ALA A CA 1
ATOM 608 C C . ALA A 1 77 ? -14.996 -9.090 5.219 1.00 62.72 77 ALA A C 1
ATOM 610 O O . ALA A 1 77 ? -15.893 -9.440 5.989 1.00 62.72 77 ALA A O 1
ATOM 611 N N . PHE A 1 78 ? -14.725 -7.806 4.967 1.00 58.22 78 PHE A N 1
ATOM 612 C CA . PHE A 1 78 ? -15.423 -6.676 5.599 1.00 58.22 78 PHE A CA 1
ATOM 613 C C . PHE A 1 78 ? -16.711 -6.263 4.861 1.00 58.22 78 PHE A C 1
ATOM 615 O O . PHE A 1 78 ? -17.643 -5.732 5.471 1.00 58.22 78 PHE A O 1
ATOM 622 N N . GLY A 1 79 ? -16.826 -6.577 3.568 1.00 62.38 79 GLY A N 1
ATOM 623 C CA . GLY A 1 79 ? -18.042 -6.401 2.774 1.00 62.38 79 GLY A CA 1
ATOM 624 C C . GLY A 1 79 ? -18.531 -4.948 2.653 1.00 62.38 79 GLY A C 1
ATOM 625 O O . GLY A 1 79 ? -17.78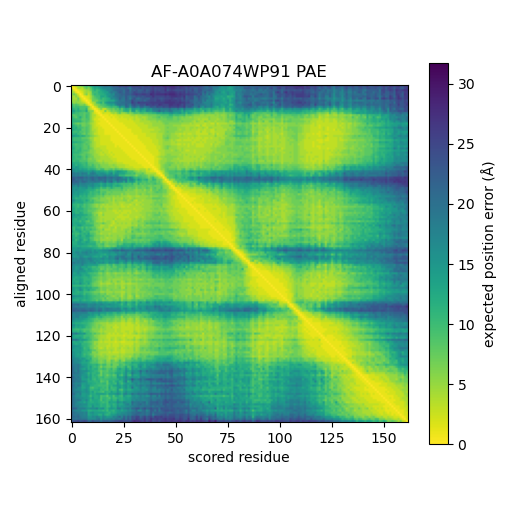0 -3.987 2.793 1.00 62.38 79 GLY A O 1
ATOM 626 N N . PHE A 1 80 ? -19.836 -4.786 2.403 1.00 49.53 80 PHE A N 1
ATOM 627 C CA . PHE A 1 80 ? -20.506 -3.495 2.159 1.00 49.53 80 PHE A CA 1
ATOM 628 C C . PHE A 1 80 ? -20.509 -2.512 3.348 1.00 49.53 80 PHE A C 1
ATOM 630 O O . PHE A 1 80 ? -20.879 -1.355 3.162 1.00 49.53 80 PHE A O 1
ATOM 637 N N . HIS A 1 81 ? -20.089 -2.920 4.553 1.00 54.16 81 HIS A N 1
ATOM 638 C CA . HIS A 1 81 ? -19.945 -1.995 5.688 1.00 54.16 81 HIS A CA 1
ATOM 639 C C . HIS A 1 81 ? -18.829 -0.963 5.443 1.00 54.16 81 HIS A C 1
ATOM 641 O O . HIS A 1 81 ? -18.932 0.180 5.881 1.00 54.16 81 HIS A O 1
ATOM 647 N N . PHE A 1 82 ? -17.822 -1.340 4.648 1.00 53.34 82 PHE A N 1
ATOM 648 C CA . PHE A 1 82 ? -16.703 -0.489 4.242 1.00 53.34 82 PHE A CA 1
ATOM 649 C C . PHE A 1 82 ? -17.150 0.738 3.422 1.00 53.34 82 PHE A C 1
ATOM 651 O O . PHE A 1 82 ? -16.597 1.824 3.564 1.00 53.34 82 PHE A O 1
ATOM 658 N N . PHE A 1 83 ? -18.222 0.610 2.630 1.00 52.41 83 PHE A N 1
ATOM 659 C CA . PHE A 1 83 ? -18.772 1.700 1.810 1.00 52.41 83 PHE A CA 1
ATOM 660 C C . PHE A 1 83 ? -19.558 2.753 2.605 1.00 52.41 83 PHE A C 1
ATOM 662 O O . PHE A 1 83 ? -19.945 3.779 2.046 1.00 52.41 83 PHE A O 1
ATOM 669 N N . ARG A 1 84 ? -19.815 2.533 3.903 1.00 52.84 84 ARG A N 1
ATOM 670 C CA . ARG A 1 84 ? -20.566 3.493 4.726 1.00 52.84 84 ARG A CA 1
ATOM 671 C C . ARG A 1 84 ? -19.704 4.671 5.193 1.00 52.84 84 ARG A C 1
ATOM 673 O O . ARG A 1 84 ? -20.251 5.729 5.495 1.00 52.84 84 ARG A O 1
ATOM 680 N N . SER A 1 85 ? -18.379 4.508 5.200 1.00 61.25 85 SER A N 1
ATOM 681 C CA . SER A 1 85 ? -17.419 5.576 5.482 1.00 61.25 85 SER A CA 1
ATOM 682 C C . SER A 1 85 ? -16.765 6.043 4.179 1.00 61.25 85 SER A C 1
ATOM 684 O O . SER A 1 85 ? -16.093 5.278 3.488 1.00 61.25 85 SER A O 1
ATOM 686 N N . LYS A 1 86 ? -16.983 7.310 3.808 1.00 60.97 86 LYS A N 1
ATOM 687 C CA . LYS A 1 86 ? -16.538 7.860 2.513 1.00 60.97 86 LYS A CA 1
ATOM 688 C C . LYS A 1 86 ? -15.012 7.862 2.349 1.00 60.97 86 LYS A C 1
ATOM 690 O O . LYS A 1 86 ? -14.538 7.711 1.228 1.00 60.97 86 LYS A O 1
ATOM 695 N N . PHE A 1 87 ? -14.264 7.991 3.447 1.00 65.75 87 PHE A N 1
ATOM 696 C CA . PHE A 1 87 ? -12.798 8.031 3.433 1.00 65.75 87 PHE A CA 1
ATOM 697 C C . PHE A 1 87 ? -12.180 6.680 3.055 1.00 65.75 87 PHE A C 1
ATOM 699 O O . PHE A 1 87 ? -11.353 6.621 2.151 1.00 65.75 87 PHE A O 1
ATOM 706 N N . HIS A 1 88 ? -12.677 5.581 3.626 1.00 69.00 88 HIS A N 1
ATOM 707 C CA . HIS A 1 88 ? -12.216 4.235 3.276 1.00 69.00 88 HIS A CA 1
ATOM 708 C C . HIS A 1 88 ? -12.550 3.860 1.824 1.00 69.00 88 HIS A C 1
ATOM 710 O O . HIS A 1 88 ? -11.747 3.239 1.131 1.00 69.00 88 HIS A O 1
ATOM 716 N N . CYS A 1 89 ? -13.714 4.284 1.322 1.00 70.50 89 CYS A N 1
ATOM 717 C CA . CYS A 1 89 ? -14.091 4.070 -0.076 1.00 70.50 89 CYS A CA 1
ATOM 718 C C . CYS A 1 89 ? -13.169 4.814 -1.059 1.00 70.50 89 CYS A C 1
ATOM 720 O O . CYS A 1 89 ? -12.847 4.286 -2.128 1.00 70.50 89 CYS A O 1
ATOM 722 N N . PHE A 1 90 ? -12.755 6.036 -0.716 1.00 77.94 90 PHE A N 1
ATOM 723 C CA . PHE A 1 90 ? -11.814 6.804 -1.527 1.00 77.94 90 PHE A CA 1
ATOM 724 C C . PHE A 1 90 ? -10.446 6.121 -1.570 1.00 77.94 90 PHE A C 1
ATOM 726 O O . PHE A 1 90 ? -9.927 5.876 -2.655 1.00 77.94 90 PHE A O 1
ATOM 733 N N . ASP A 1 91 ? -9.915 5.719 -0.417 1.00 77.81 91 ASP A N 1
ATOM 734 C CA . ASP A 1 91 ? -8.623 5.039 -0.334 1.00 77.81 91 ASP A CA 1
ATOM 735 C C . ASP A 1 91 ? -8.609 3.697 -1.094 1.00 77.81 91 ASP A C 1
ATOM 737 O O . ASP A 1 91 ? -7.719 3.448 -1.907 1.00 77.81 91 ASP A O 1
ATOM 741 N N . ALA A 1 92 ? -9.662 2.880 -0.974 1.00 76.69 92 ALA A N 1
ATOM 742 C CA . ALA A 1 92 ? -9.787 1.661 -1.778 1.00 76.69 92 ALA A CA 1
ATOM 743 C C . ALA A 1 92 ? -9.802 1.948 -3.290 1.00 76.69 92 ALA A C 1
ATOM 745 O O . ALA A 1 92 ? -9.205 1.202 -4.068 1.00 76.69 92 ALA A O 1
ATOM 746 N N . THR A 1 93 ? -10.442 3.041 -3.712 1.00 82.19 93 THR A N 1
ATOM 747 C CA . THR A 1 93 ? -10.445 3.464 -5.120 1.00 82.19 93 THR A CA 1
ATOM 748 C C . THR A 1 93 ? -9.044 3.871 -5.571 1.00 82.19 93 THR A C 1
ATOM 750 O O . THR A 1 93 ? -8.611 3.454 -6.644 1.00 82.19 93 THR A O 1
ATOM 753 N N . VAL A 1 94 ? -8.311 4.622 -4.741 1.00 82.38 94 VAL A N 1
ATOM 754 C CA . VAL A 1 94 ? -6.919 5.016 -5.005 1.00 82.38 94 VAL A CA 1
ATOM 755 C C . VAL A 1 94 ? -6.031 3.782 -5.134 1.00 82.38 94 VAL A C 1
ATOM 757 O O . VAL A 1 94 ? -5.273 3.690 -6.097 1.00 82.38 94 VAL A O 1
ATOM 760 N N . ILE A 1 95 ? -6.162 2.791 -4.249 1.00 78.94 95 ILE A N 1
ATOM 761 C CA . ILE A 1 95 ? -5.362 1.561 -4.313 1.00 78.94 95 ILE A CA 1
ATOM 762 C C . ILE A 1 95 ? -5.653 0.772 -5.597 1.00 78.94 95 ILE A C 1
ATOM 764 O O . ILE A 1 95 ? -4.722 0.302 -6.254 1.00 78.94 95 ILE A O 1
ATOM 768 N N . ILE A 1 96 ? -6.929 0.635 -5.975 1.00 82.50 96 ILE A N 1
ATOM 769 C CA . ILE A 1 96 ? -7.321 -0.080 -7.199 1.00 82.50 96 ILE A CA 1
ATOM 770 C C . ILE A 1 96 ? -6.805 0.657 -8.436 1.00 82.50 96 ILE A C 1
ATOM 772 O O . ILE A 1 96 ? -6.190 0.036 -9.301 1.00 82.50 96 ILE A O 1
ATOM 776 N N . ALA A 1 97 ? -7.009 1.974 -8.511 1.00 83.44 97 ALA A N 1
ATOM 777 C CA . ALA A 1 97 ? -6.511 2.795 -9.610 1.00 83.44 97 ALA A CA 1
ATOM 778 C C . ALA A 1 97 ? -4.982 2.711 -9.721 1.00 83.44 97 ALA A C 1
ATOM 780 O O . ALA A 1 97 ? -4.454 2.554 -10.818 1.00 83.44 97 ALA A O 1
ATOM 781 N N . SER A 1 98 ? -4.281 2.724 -8.585 1.00 79.94 98 SER A N 1
ATOM 782 C CA . SER A 1 98 ? -2.822 2.598 -8.533 1.00 79.94 98 SER A CA 1
ATOM 783 C C . SER A 1 98 ? -2.329 1.278 -9.107 1.00 79.94 98 SER A C 1
ATOM 785 O O . SER A 1 98 ? -1.383 1.267 -9.885 1.00 79.94 98 SER A O 1
ATOM 787 N N . PHE A 1 99 ? -2.989 0.169 -8.770 1.00 80.12 99 PHE A N 1
ATOM 788 C CA . PHE A 1 99 ? -2.652 -1.136 -9.336 1.00 80.12 99 PHE A CA 1
ATOM 789 C C . PHE A 1 99 ? -2.932 -1.199 -10.838 1.00 80.12 99 PHE A C 1
ATOM 791 O O . PHE A 1 99 ? -2.132 -1.730 -11.599 1.00 80.12 99 PHE A O 1
ATOM 798 N N . VAL A 1 100 ? -4.064 -0.645 -11.277 1.00 82.88 100 VAL A N 1
ATOM 799 C CA . VAL A 1 100 ? -4.411 -0.596 -12.702 1.00 82.88 100 VAL A CA 1
ATOM 800 C C . VAL A 1 100 ? -3.358 0.193 -13.481 1.00 82.88 100 VAL A C 1
ATOM 802 O O . VAL A 1 100 ? -2.945 -0.254 -14.546 1.00 82.88 100 VAL A O 1
ATOM 805 N N . ILE A 1 101 ? -2.874 1.311 -12.936 1.00 80.88 101 ILE A N 1
ATOM 806 C CA . ILE A 1 101 ? -1.782 2.092 -13.526 1.00 80.88 101 ILE A CA 1
ATOM 807 C C . ILE A 1 101 ? -0.470 1.288 -13.524 1.00 80.88 101 ILE A C 1
ATOM 809 O O . ILE A 1 101 ? 0.161 1.185 -14.570 1.00 80.88 101 ILE A O 1
ATOM 813 N N . ASP A 1 102 ? -0.090 0.662 -12.405 1.00 77.62 102 ASP A N 1
ATOM 814 C CA . ASP A 1 102 ? 1.127 -0.168 -12.283 1.00 77.62 102 ASP A CA 1
ATOM 815 C C . ASP A 1 102 ? 1.143 -1.347 -13.280 1.00 77.62 102 ASP A C 1
ATOM 817 O O . ASP A 1 102 ? 2.185 -1.670 -13.850 1.00 77.62 102 ASP A O 1
ATOM 821 N N . VAL A 1 103 ? -0.014 -1.966 -13.547 1.00 78.25 103 VAL A N 1
ATOM 822 C CA . VAL A 1 103 ? -0.147 -3.072 -14.511 1.00 78.25 103 VAL A CA 1
ATOM 823 C C . VAL A 1 103 ? -0.214 -2.581 -15.956 1.00 78.25 103 VAL A C 1
ATOM 825 O O . VAL A 1 103 ? 0.464 -3.143 -16.814 1.00 78.25 103 VAL A O 1
ATOM 828 N N . LEU A 1 104 ? -1.036 -1.568 -16.254 1.00 77.38 104 LEU A N 1
ATOM 829 C CA . LEU A 1 104 ? -1.258 -1.110 -17.631 1.00 77.38 104 LEU A CA 1
ATOM 830 C C . LEU A 1 104 ? -0.078 -0.319 -18.189 1.00 77.38 104 LEU A C 1
ATOM 832 O O . LEU A 1 104 ? 0.157 -0.367 -19.392 1.00 77.38 104 LEU A O 1
ATOM 836 N N . LEU A 1 105 ? 0.633 0.432 -17.346 1.00 69.75 105 LEU A N 1
ATOM 837 C CA . LEU A 1 105 ? 1.698 1.335 -17.787 1.00 69.75 105 LEU A CA 1
ATOM 838 C C . LEU A 1 105 ? 3.100 0.761 -17.573 1.00 69.75 105 LEU A C 1
ATOM 840 O O . LEU A 1 105 ? 4.087 1.470 -17.780 1.00 69.75 105 LEU A O 1
ATOM 844 N N . ARG A 1 106 ? 3.204 -0.530 -17.242 1.00 66.06 106 ARG A N 1
ATOM 845 C CA . ARG A 1 106 ? 4.475 -1.256 -17.216 1.00 66.06 106 ARG A CA 1
ATOM 846 C C . ARG A 1 106 ? 5.179 -1.151 -18.568 1.00 66.06 106 ARG A C 1
ATOM 848 O O . ARG A 1 106 ? 4.805 -1.818 -19.526 1.00 66.06 106 ARG A O 1
ATOM 855 N N . GLY A 1 107 ? 6.193 -0.292 -18.629 1.00 59.19 107 GLY A N 1
ATOM 856 C CA . GLY A 1 107 ? 7.050 -0.114 -19.801 1.00 59.19 107 GLY A CA 1
ATOM 857 C C . GLY A 1 107 ? 6.556 0.875 -20.861 1.00 59.19 107 GLY A C 1
ATOM 858 O O . GLY A 1 107 ? 7.154 0.913 -21.930 1.00 59.19 107 GLY A O 1
ATOM 859 N N . ILE A 1 108 ? 5.502 1.666 -20.612 1.00 61.66 108 ILE A N 1
ATOM 860 C CA . ILE A 1 108 ? 4.966 2.594 -21.635 1.00 61.66 108 ILE A CA 1
ATOM 861 C C . ILE A 1 108 ? 5.422 4.046 -21.408 1.00 61.66 108 ILE A C 1
ATOM 863 O O . ILE A 1 108 ? 5.577 4.784 -22.378 1.00 61.66 108 ILE A O 1
ATOM 867 N N . LEU A 1 109 ? 5.657 4.476 -20.159 1.00 60.03 109 LEU A N 1
ATOM 868 C CA . LEU A 1 109 ? 5.997 5.870 -19.835 1.00 60.03 109 LEU A CA 1
ATOM 869 C C . LEU A 1 109 ? 6.997 5.962 -18.668 1.00 60.03 109 LEU A C 1
ATOM 871 O O . LEU A 1 109 ? 6.642 5.639 -17.535 1.00 60.03 109 LEU A O 1
ATOM 875 N N . GLU A 1 110 ? 8.208 6.472 -18.921 1.00 66.12 110 GLU A N 1
ATOM 876 C CA . GLU A 1 110 ? 9.210 6.767 -17.874 1.00 66.12 110 GLU A CA 1
ATOM 877 C C . GLU A 1 110 ? 8.680 7.747 -16.817 1.00 66.12 110 GLU A C 1
ATOM 879 O O . GLU A 1 110 ? 8.941 7.583 -15.627 1.00 66.12 110 GLU A O 1
ATOM 884 N N . GLU A 1 111 ? 7.862 8.727 -17.212 1.00 69.50 111 GLU A N 1
ATOM 885 C CA . GLU A 1 111 ? 7.282 9.697 -16.271 1.00 69.50 111 GLU A CA 1
ATOM 886 C C . GLU A 1 111 ? 6.392 9.023 -15.215 1.00 69.50 111 GLU A C 1
ATOM 888 O O . GLU A 1 111 ? 6.355 9.435 -14.052 1.00 69.50 111 GLU A O 1
ATOM 893 N N . VAL A 1 112 ? 5.715 7.934 -15.590 1.00 72.19 112 VAL A N 1
ATOM 894 C CA . VAL A 1 112 ? 4.789 7.222 -14.703 1.00 72.19 112 VAL A CA 1
ATOM 895 C C . VAL A 1 112 ? 5.520 6.287 -13.742 1.00 72.19 112 VAL A C 1
ATOM 897 O O . VAL A 1 112 ? 4.978 5.983 -12.681 1.00 72.19 112 VAL A O 1
ATOM 900 N N . ALA A 1 113 ? 6.775 5.923 -14.019 1.00 73.25 113 ALA A N 1
ATOM 901 C CA . ALA A 1 113 ? 7.591 5.15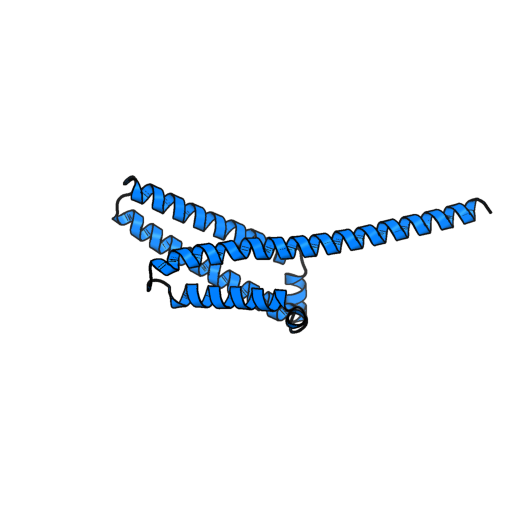6 -13.078 1.00 73.25 113 ALA A CA 1
ATOM 902 C C . ALA A 1 113 ? 7.723 5.881 -11.724 1.00 73.25 113 ALA A C 1
ATOM 904 O O . ALA A 1 113 ? 7.564 5.270 -10.667 1.00 73.25 113 ALA A O 1
ATOM 905 N N . SER A 1 114 ? 7.901 7.207 -11.746 1.00 78.56 114 SER A N 1
ATOM 906 C CA . SER A 1 114 ? 7.973 8.025 -10.526 1.00 78.56 114 SER A CA 1
ATOM 907 C C . SER A 1 114 ? 6.652 8.049 -9.740 1.00 78.56 114 SER A C 1
ATOM 909 O O . SER A 1 114 ? 6.646 7.915 -8.514 1.00 78.56 114 SER A O 1
ATOM 911 N N . LEU A 1 115 ? 5.519 8.149 -10.444 1.00 83.12 115 LEU A N 1
ATOM 912 C CA . LEU A 1 115 ? 4.186 8.106 -9.842 1.00 83.12 115 LEU A CA 1
ATOM 913 C C . LEU A 1 115 ? 3.911 6.741 -9.210 1.00 83.12 115 LEU A C 1
ATOM 915 O O . LEU A 1 115 ? 3.388 6.686 -8.103 1.00 83.12 115 LEU A O 1
ATOM 919 N N . VAL A 1 116 ? 4.308 5.646 -9.861 1.00 77.81 116 VAL A N 1
ATOM 920 C CA . VAL A 1 116 ? 4.153 4.285 -9.327 1.00 77.81 116 VAL A CA 1
ATOM 921 C C . VAL A 1 116 ? 4.864 4.131 -7.980 1.00 77.81 116 VAL A C 1
ATOM 923 O O . VAL A 1 116 ? 4.276 3.573 -7.055 1.00 77.81 116 VAL A O 1
ATOM 926 N N . ILE A 1 117 ? 6.076 4.675 -7.820 1.00 81.25 117 ILE A N 1
ATOM 927 C CA . ILE A 1 117 ? 6.802 4.642 -6.537 1.00 81.25 117 ILE A CA 1
ATOM 928 C C . ILE A 1 117 ? 6.023 5.399 -5.450 1.00 81.25 117 ILE A C 1
ATOM 930 O O . ILE A 1 117 ? 5.833 4.879 -4.350 1.00 81.25 117 ILE A O 1
ATOM 934 N N . ILE A 1 118 ? 5.511 6.596 -5.751 1.00 84.94 118 ILE A N 1
ATOM 935 C CA . ILE A 1 118 ? 4.711 7.386 -4.796 1.00 84.94 118 ILE A CA 1
ATOM 936 C C . ILE A 1 118 ? 3.425 6.642 -4.411 1.00 84.94 118 ILE A C 1
ATOM 938 O O . ILE A 1 118 ? 3.068 6.586 -3.234 1.00 84.94 118 ILE A O 1
ATOM 942 N N . LEU A 1 119 ? 2.747 6.026 -5.380 1.00 81.31 119 LEU A N 1
ATOM 943 C CA . LEU A 1 119 ? 1.543 5.225 -5.149 1.00 81.31 119 LEU A CA 1
ATOM 944 C C . LEU A 1 119 ? 1.827 3.967 -4.312 1.00 81.31 119 LEU A C 1
ATOM 946 O O . LEU A 1 119 ? 0.970 3.529 -3.544 1.00 81.31 119 LEU A O 1
ATOM 950 N N . ARG A 1 120 ? 3.033 3.396 -4.401 1.00 81.75 120 ARG A N 1
ATOM 951 C CA . ARG A 1 120 ? 3.479 2.318 -3.503 1.00 81.75 120 ARG A CA 1
ATOM 952 C C . ARG A 1 120 ? 3.698 2.836 -2.083 1.00 81.75 120 ARG A C 1
ATOM 954 O O . ARG A 1 120 ? 3.186 2.238 -1.141 1.00 81.75 120 ARG A O 1
ATOM 961 N N . LEU A 1 121 ? 4.349 3.990 -1.919 1.00 85.25 121 LEU A N 1
ATOM 962 C CA . LEU A 1 121 ? 4.544 4.628 -0.609 1.00 85.25 121 LEU A CA 1
ATOM 963 C C . LEU A 1 121 ? 3.225 5.063 0.050 1.00 85.25 121 LEU A C 1
ATOM 965 O O . LEU A 1 121 ? 3.105 4.992 1.273 1.00 85.25 121 LEU A O 1
ATOM 969 N N . TRP A 1 122 ? 2.206 5.430 -0.736 1.00 85.62 122 TRP A N 1
ATOM 970 C CA . TRP A 1 122 ? 0.848 5.699 -0.240 1.00 85.62 122 TRP A CA 1
ATOM 971 C C . TRP A 1 122 ? 0.305 4.545 0.615 1.00 85.62 122 TRP A C 1
ATOM 973 O O . TRP A 1 122 ? -0.343 4.763 1.638 1.00 85.62 122 TRP A O 1
ATOM 983 N N . ARG A 1 123 ? 0.641 3.301 0.253 1.00 80.50 123 ARG A N 1
ATOM 984 C CA . ARG A 1 123 ? 0.238 2.099 0.993 1.00 80.50 123 ARG A CA 1
ATOM 985 C C . ARG A 1 123 ? 0.755 2.090 2.435 1.00 80.50 123 ARG A C 1
ATOM 987 O O . ARG A 1 123 ? 0.059 1.594 3.318 1.00 80.50 123 ARG A O 1
ATOM 994 N N . VAL A 1 124 ? 1.937 2.657 2.687 1.00 84.50 124 VAL A N 1
ATOM 995 C CA . VAL A 1 124 ? 2.504 2.787 4.040 1.00 84.50 124 VAL A CA 1
ATOM 996 C C . VAL A 1 124 ? 1.658 3.741 4.882 1.00 84.50 124 VAL A C 1
ATOM 998 O O . VAL A 1 124 ? 1.340 3.426 6.027 1.00 84.50 124 VAL A O 1
ATOM 1001 N N . LEU A 1 125 ? 1.241 4.874 4.309 1.00 83.94 125 LEU A N 1
ATOM 1002 C CA . LEU A 1 125 ? 0.390 5.856 4.993 1.00 83.94 125 LEU A CA 1
ATOM 1003 C C . LEU A 1 125 ? -0.976 5.270 5.343 1.00 83.94 125 LEU A C 1
ATOM 1005 O O . LEU A 1 125 ? -1.445 5.418 6.467 1.00 83.94 125 LEU A O 1
ATOM 1009 N N . LYS A 1 126 ? -1.569 4.537 4.405 1.00 82.19 126 LYS A N 1
ATOM 1010 C CA . LYS A 1 126 ? -2.837 3.839 4.600 1.00 82.19 126 LYS A CA 1
ATOM 1011 C C . LYS A 1 126 ? -2.784 2.850 5.764 1.00 82.19 126 LYS A C 1
ATOM 1013 O O . LYS A 1 126 ? -3.681 2.820 6.599 1.00 82.19 126 LYS A O 1
ATOM 1018 N N . ILE A 1 127 ? -1.716 2.054 5.859 1.00 79.50 127 ILE A N 1
ATOM 1019 C CA . ILE A 1 127 ? -1.533 1.121 6.983 1.00 79.50 127 ILE A CA 1
ATOM 1020 C C . ILE A 1 127 ? -1.336 1.874 8.296 1.00 79.50 127 ILE A C 1
ATOM 1022 O O . ILE A 1 127 ? -1.869 1.452 9.316 1.00 79.50 127 ILE A O 1
ATOM 1026 N N . MET A 1 128 ? -0.599 2.986 8.291 1.00 83.69 128 MET A N 1
ATOM 1027 C CA . MET A 1 128 ? -0.445 3.828 9.482 1.00 83.69 128 MET A CA 1
ATOM 1028 C C . MET A 1 128 ? -1.796 4.368 9.965 1.00 83.69 128 MET A C 1
ATOM 1030 O O . MET A 1 128 ? -2.056 4.353 11.165 1.00 83.69 128 MET A O 1
ATOM 1034 N N . GLU A 1 129 ? -2.673 4.782 9.048 1.00 82.12 129 GLU A N 1
ATOM 1035 C CA . GLU A 1 129 ? -4.041 5.198 9.369 1.00 82.12 129 GLU A CA 1
ATOM 1036 C C . GLU A 1 129 ? -4.848 4.041 9.976 1.00 82.12 129 GLU A C 1
ATOM 1038 O O . GLU A 1 129 ? -5.414 4.189 11.058 1.00 82.12 129 GLU A O 1
ATOM 1043 N N . GLU A 1 130 ? -4.840 2.863 9.346 1.00 75.12 130 GLU A N 1
ATOM 1044 C CA . GLU A 1 130 ? -5.553 1.681 9.853 1.00 75.12 130 GLU A CA 1
ATOM 1045 C C . GLU A 1 130 ? -5.046 1.228 11.230 1.00 75.12 130 GLU A C 1
ATOM 1047 O O . GLU A 1 130 ? -5.845 0.905 12.110 1.00 75.12 130 GLU A O 1
ATOM 1052 N N . LEU A 1 131 ? -3.728 1.245 11.448 1.00 78.44 131 LEU A N 1
ATOM 1053 C CA . LEU A 1 131 ? -3.124 0.920 12.740 1.00 78.44 131 LEU A CA 1
ATOM 1054 C C . LEU A 1 131 ? -3.438 1.978 13.798 1.00 78.44 131 LEU A C 1
ATOM 1056 O O . LEU A 1 131 ? -3.671 1.618 14.948 1.00 78.44 131 LEU A O 1
ATOM 1060 N N . SER A 1 132 ? -3.467 3.260 13.429 1.00 80.50 132 SER A N 1
ATOM 1061 C CA . SER A 1 132 ? -3.841 4.343 14.341 1.00 80.50 132 SER A CA 1
ATOM 1062 C C . SER A 1 132 ? -5.293 4.209 14.788 1.00 80.50 132 SER A C 1
ATOM 1064 O O . SER A 1 132 ? -5.580 4.344 15.975 1.00 80.50 132 SER A O 1
ATOM 1066 N N . VAL A 1 133 ? -6.206 3.911 13.860 1.00 76.00 133 VAL A N 1
ATOM 1067 C CA . VAL A 1 133 ? -7.621 3.676 14.178 1.00 76.00 133 VAL A CA 1
ATOM 1068 C C . VAL A 1 133 ? -7.772 2.427 15.053 1.00 76.00 133 VAL A C 1
ATOM 1070 O O . VAL A 1 133 ? -8.430 2.485 16.088 1.00 76.00 133 VAL A O 1
ATOM 1073 N N . GLY A 1 134 ? -7.087 1.327 14.724 1.00 69.94 134 GLY A N 1
ATOM 1074 C CA . GLY A 1 134 ? -7.109 0.113 15.548 1.00 69.94 134 GLY A CA 1
ATOM 1075 C C . GLY A 1 134 ? -6.473 0.285 16.936 1.00 69.94 134 GLY A C 1
ATOM 1076 O O . GLY A 1 134 ? -6.897 -0.352 17.903 1.00 69.94 134 GLY A O 1
ATOM 1077 N N . ALA A 1 135 ? -5.466 1.153 17.068 1.00 72.56 135 ALA A N 1
ATOM 1078 C CA . ALA A 1 135 ? -4.882 1.519 18.356 1.00 72.56 135 ALA A CA 1
ATOM 1079 C C . ALA A 1 135 ? -5.846 2.380 19.184 1.00 72.56 135 ALA A C 1
ATOM 1081 O O . ALA A 1 135 ? -5.949 2.179 20.395 1.00 72.56 135 ALA A O 1
ATOM 1082 N N . GLN A 1 136 ? -6.582 3.291 18.544 1.00 72.50 136 GLN A N 1
ATOM 1083 C CA . GLN A 1 136 ? -7.604 4.104 19.199 1.00 72.50 136 GLN A CA 1
ATOM 1084 C C . GLN A 1 136 ? -8.720 3.223 19.780 1.00 72.50 136 GLN A C 1
ATOM 1086 O O . GLN A 1 136 ? -9.014 3.338 20.966 1.00 72.50 136 GLN A O 1
ATOM 1091 N N . GLU A 1 137 ? -9.250 2.272 19.002 1.00 72.75 137 GLU A N 1
ATOM 1092 C CA . GLU A 1 137 ? -10.285 1.331 19.465 1.00 72.75 137 GLU A CA 1
ATOM 1093 C C . GLU A 1 137 ? -9.818 0.486 20.663 1.00 72.75 137 GLU A C 1
ATOM 1095 O O . GLU A 1 137 ? -10.546 0.324 21.641 1.00 72.75 137 GLU A O 1
ATOM 1100 N N . GLN A 1 138 ? -8.580 -0.025 20.635 1.00 73.81 138 GLN A N 1
ATOM 1101 C CA . GLN A 1 138 ? -8.016 -0.754 21.780 1.00 73.81 138 GLN A CA 1
ATOM 1102 C C . GLN A 1 138 ? -7.824 0.136 23.010 1.00 73.81 138 GLN A C 1
ATOM 1104 O O . GLN A 1 138 ? -8.011 -0.326 24.136 1.00 73.81 138 GLN A O 1
ATOM 1109 N N . THR A 1 139 ? -7.450 1.400 22.809 1.00 73.69 139 THR A N 1
ATOM 1110 C CA . THR A 1 139 ? -7.260 2.359 23.904 1.00 73.69 139 THR A CA 1
ATOM 1111 C C . THR A 1 139 ? -8.598 2.712 24.552 1.00 73.69 139 THR A C 1
ATOM 1113 O O . THR A 1 139 ? -8.684 2.774 25.777 1.00 73.69 139 THR A O 1
ATOM 1116 N N . GLU A 1 140 ? -9.652 2.882 23.752 1.00 80.25 140 GLU A N 1
ATOM 1117 C CA . GLU A 1 140 ? -11.020 3.090 24.234 1.00 80.25 140 GLU A CA 1
ATOM 1118 C C . GLU A 1 140 ? -11.531 1.863 25.003 1.00 80.25 140 GLU A C 1
ATOM 1120 O O . GLU A 1 140 ? -11.967 2.003 26.144 1.00 80.25 140 GLU A O 1
ATOM 1125 N N . ALA A 1 141 ? -11.354 0.653 24.464 1.00 80.50 141 ALA A N 1
ATOM 1126 C CA . ALA A 1 141 ? -11.753 -0.585 25.138 1.00 80.50 141 ALA A CA 1
ATOM 1127 C C . ALA A 1 141 ? -10.997 -0.835 26.458 1.00 80.50 141 ALA A C 1
ATOM 1129 O O . ALA A 1 141 ? -11.559 -1.373 27.414 1.00 80.50 141 ALA A O 1
ATOM 1130 N N . LEU A 1 142 ? -9.716 -0.458 26.533 1.00 83.31 142 LEU A N 1
ATOM 1131 C CA . LEU A 1 142 ? -8.943 -0.532 27.774 1.00 83.31 142 LEU A CA 1
ATOM 1132 C C . LEU A 1 142 ? -9.437 0.498 28.797 1.00 83.31 142 LEU A C 1
ATOM 1134 O O . LEU A 1 142 ? -9.504 0.200 29.988 1.00 83.31 142 LEU A O 1
ATOM 1138 N N . ARG A 1 143 ? -9.801 1.700 28.338 1.00 85.69 143 ARG A N 1
ATOM 1139 C CA . ARG A 1 143 ? -10.324 2.768 29.194 1.00 85.69 143 ARG A CA 1
ATOM 1140 C C . ARG A 1 143 ? -11.666 2.386 29.814 1.00 85.69 143 ARG A C 1
ATOM 1142 O O . ARG A 1 143 ? -11.839 2.587 31.011 1.00 85.69 143 ARG A O 1
ATOM 1149 N N . GLU A 1 144 ? -12.555 1.770 29.038 1.00 88.94 144 GLU A N 1
ATOM 1150 C CA . GLU A 1 144 ? -13.823 1.230 29.545 1.00 88.94 144 GLU A CA 1
ATOM 1151 C C . GLU A 1 144 ? -13.600 0.154 30.620 1.00 88.94 144 GLU A C 1
ATOM 1153 O O . GLU A 1 144 ? -14.275 0.163 31.648 1.00 88.94 144 GLU A O 1
ATOM 1158 N N . GLN A 1 145 ? -12.615 -0.735 30.442 1.00 92.00 145 GLN A N 1
ATOM 1159 C CA . GLN A 1 145 ? -12.284 -1.750 31.453 1.00 92.00 145 GLN A CA 1
ATOM 1160 C C . GLN A 1 145 ? -11.749 -1.141 32.756 1.00 92.00 145 GLN A C 1
ATOM 1162 O O . GLN A 1 145 ? -12.098 -1.617 33.835 1.00 92.00 145 GLN A O 1
ATOM 1167 N N . ILE A 1 146 ? -10.922 -0.093 32.678 1.00 91.50 146 ILE A N 1
ATOM 1168 C CA . ILE A 1 146 ? -10.429 0.622 33.867 1.00 91.50 146 ILE A CA 1
ATOM 1169 C C . ILE A 1 146 ? -11.597 1.264 34.624 1.00 91.50 146 ILE A C 1
ATOM 1171 O O . ILE A 1 146 ? -11.671 1.139 35.844 1.00 91.50 146 ILE A O 1
ATOM 1175 N N . GLU A 1 147 ? -12.526 1.900 33.907 1.00 92.69 147 GLU A N 1
ATOM 1176 C CA . GLU A 1 147 ? -13.695 2.550 34.509 1.00 92.69 147 GLU A CA 1
ATOM 1177 C C . GLU A 1 147 ? -14.640 1.532 35.172 1.00 92.69 147 GLU A C 1
ATOM 1179 O O . GLU A 1 147 ? -15.124 1.760 36.281 1.00 92.69 147 GLU A O 1
ATOM 1184 N N . GLN A 1 148 ? -14.835 0.361 34.555 1.00 93.62 148 GLN A N 1
ATOM 1185 C CA . GLN A 1 148 ? -15.584 -0.745 35.161 1.00 93.62 148 GLN A CA 1
ATOM 1186 C C . GLN A 1 148 ? -14.916 -1.281 36.434 1.00 93.62 148 GLN A C 1
ATOM 1188 O O . GLN A 1 148 ? -15.591 -1.476 37.446 1.00 93.62 148 GLN A O 1
ATOM 1193 N N . LEU A 1 149 ? -13.594 -1.477 36.408 1.00 90.81 149 LEU A N 1
ATOM 1194 C CA . LEU A 1 149 ? -12.824 -1.932 37.569 1.00 90.81 149 LEU A CA 1
ATOM 1195 C C . LEU A 1 149 ? -12.872 -0.921 38.727 1.00 90.81 149 LEU A C 1
ATOM 1197 O O . LEU A 1 149 ? -12.988 -1.324 39.886 1.00 90.81 149 LEU A O 1
ATOM 1201 N N . GLU A 1 150 ? -12.812 0.385 38.445 1.00 93.12 150 GLU A N 1
ATOM 1202 C CA . GLU A 1 150 ? -12.968 1.426 39.471 1.00 93.12 150 GLU A CA 1
ATOM 1203 C C . GLU A 1 150 ? -14.370 1.422 40.090 1.00 93.12 150 GLU A C 1
ATOM 1205 O O . GLU A 1 150 ? -14.502 1.530 41.314 1.00 93.12 150 GLU A O 1
ATOM 1210 N N . GLN A 1 151 ? -15.416 1.247 39.275 1.00 93.75 151 GLN A N 1
ATOM 1211 C CA . GLN A 1 151 ? -16.786 1.143 39.777 1.00 93.75 151 GLN A CA 1
ATOM 1212 C C . GLN A 1 151 ? -16.964 -0.075 40.688 1.00 93.75 151 GLN A C 1
ATOM 1214 O O . GLN A 1 151 ? -17.486 0.074 41.794 1.00 93.75 151 GLN A O 1
ATOM 1219 N N . GLU A 1 152 ? -16.494 -1.252 40.275 1.00 93.19 152 GLU A N 1
ATOM 1220 C CA . GLU A 1 152 ? -16.589 -2.481 41.072 1.00 93.19 152 GLU A CA 1
ATOM 1221 C C . GLU A 1 152 ? -15.828 -2.353 42.399 1.00 93.19 152 GLU A C 1
ATOM 1223 O O . GLU A 1 152 ? -16.360 -2.678 43.463 1.00 93.19 152 GLU A O 1
ATOM 1228 N N . LYS A 1 153 ? -14.621 -1.771 42.366 1.00 91.19 153 LYS A N 1
ATOM 1229 C CA . LYS A 1 153 ? -13.853 -1.479 43.581 1.00 91.19 153 LYS A CA 1
ATOM 1230 C C . LYS A 1 153 ? -14.640 -0.577 44.541 1.00 91.19 153 LYS A C 1
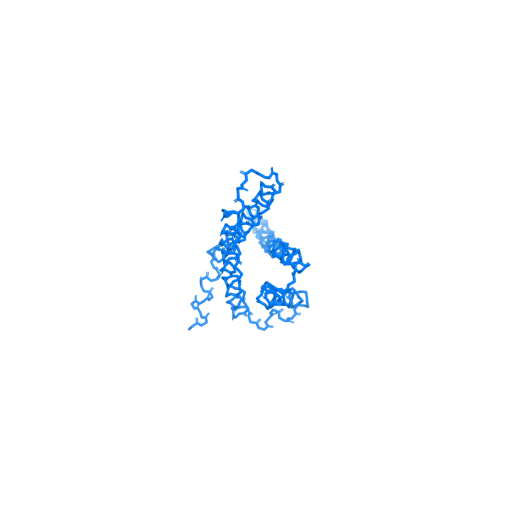ATOM 1232 O O . LYS A 1 153 ? -14.695 -0.867 45.734 1.00 91.19 153 LYS A O 1
ATOM 1237 N N . SER A 1 154 ? -15.266 0.488 44.034 1.00 91.75 154 SER A N 1
ATOM 1238 C CA . SER A 1 154 ? -16.036 1.424 44.867 1.00 91.75 154 SER A CA 1
ATOM 1239 C C . SER A 1 154 ? -17.261 0.773 45.523 1.00 91.75 154 SER A C 1
ATOM 1241 O O . SER A 1 154 ? -17.596 1.085 46.666 1.00 91.75 154 SER A O 1
ATOM 1243 N N . GLN A 1 155 ? -17.906 -0.168 44.825 1.00 93.12 155 GLN A N 1
ATOM 1244 C CA . GLN A 1 155 ? -19.045 -0.924 45.347 1.00 93.12 155 GLN A CA 1
ATOM 1245 C C . GLN A 1 155 ? -18.616 -1.869 46.470 1.00 93.12 155 GLN A C 1
ATOM 1247 O O . GLN A 1 155 ? -19.230 -1.863 47.535 1.00 93.12 155 GLN A O 1
ATOM 1252 N N . LEU A 1 156 ? -17.529 -2.616 46.265 1.00 91.19 156 LEU A N 1
ATOM 1253 C CA . LEU A 1 156 ? -16.977 -3.513 47.281 1.00 91.19 156 LEU A CA 1
ATOM 1254 C C . LEU A 1 156 ? -16.530 -2.751 48.538 1.00 91.19 156 LEU A C 1
ATOM 1256 O O . LEU A 1 156 ? -16.790 -3.202 49.651 1.00 91.19 156 LEU A O 1
ATOM 1260 N N . GLU A 1 157 ? -15.903 -1.578 48.389 1.00 93.00 157 GLU A N 1
ATOM 1261 C CA . GLU A 1 157 ? -15.538 -0.725 49.531 1.00 93.00 157 GLU A CA 1
ATOM 1262 C C . GLU A 1 157 ? -16.776 -0.233 50.301 1.00 93.00 157 GLU A C 1
ATOM 1264 O O . GLU A 1 157 ? -16.781 -0.239 51.534 1.00 93.00 157 GLU A O 1
ATOM 1269 N N . ALA A 1 158 ? -17.852 0.139 49.600 1.00 91.75 158 ALA A N 1
ATOM 1270 C CA . ALA A 1 158 ? -19.105 0.550 50.231 1.00 91.75 158 ALA A CA 1
ATOM 1271 C C . ALA A 1 158 ? -19.793 -0.597 50.993 1.00 91.75 158 ALA A C 1
ATOM 1273 O O . ALA A 1 158 ? -20.372 -0.352 52.051 1.00 91.75 158 ALA A O 1
ATOM 1274 N N . GLU A 1 159 ? -19.715 -1.834 50.493 1.00 91.56 159 GLU A N 1
ATOM 1275 C CA . GLU A 1 159 ? -20.209 -3.022 51.202 1.00 91.56 159 GLU A CA 1
ATOM 1276 C C . GLU A 1 159 ? -19.374 -3.349 52.441 1.00 91.56 159 GLU A C 1
ATOM 1278 O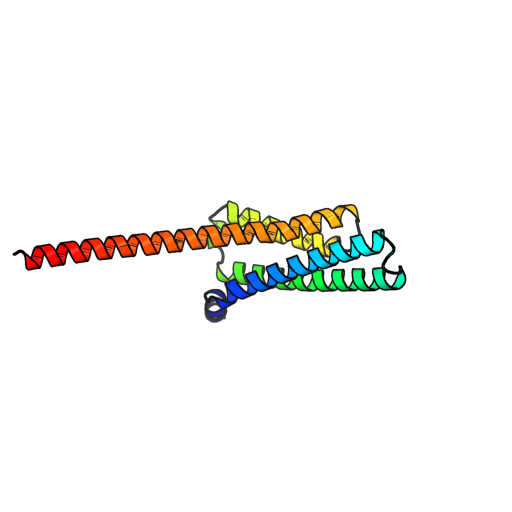 O . GLU A 1 159 ? -19.939 -3.664 53.483 1.00 91.56 159 GLU A O 1
ATOM 1283 N N . LEU A 1 160 ? -18.045 -3.231 52.363 1.00 86.50 160 LEU A N 1
ATOM 1284 C CA . LEU A 1 160 ? -17.151 -3.538 53.486 1.00 86.50 160 LEU A CA 1
ATOM 1285 C C . LEU A 1 160 ? -17.256 -2.529 54.641 1.00 86.50 160 LEU A C 1
ATOM 1287 O O . LEU A 1 160 ? -16.904 -2.844 55.776 1.00 86.50 160 LEU A O 1
ATOM 1291 N N . THR A 1 161 ? -17.696 -1.306 54.338 1.00 85.75 161 THR A N 1
ATOM 1292 C CA . THR A 1 161 ? -17.855 -0.215 55.315 1.00 85.75 161 THR A CA 1
ATOM 1293 C C . THR A 1 161 ? -19.236 -0.231 55.992 1.00 85.75 161 THR A C 1
ATOM 1295 O O . THR A 1 161 ? -19.480 0.558 56.908 1.00 85.75 161 THR A O 1
ATOM 1298 N N . ARG A 1 162 ? -20.150 -1.098 55.543 1.00 70.88 162 ARG A N 1
ATOM 1299 C CA . ARG A 1 162 ? -21.539 -1.189 56.006 1.00 70.88 162 ARG A CA 1
ATOM 1300 C C . ARG A 1 162 ? -21.740 -2.331 56.996 1.00 70.88 162 ARG A C 1
ATOM 1302 O O . ARG A 1 162 ? -22.572 -2.133 57.910 1.00 70.88 162 ARG A O 1
#

Secondary structure (DSSP, 8-state):
-HHHHHHHHTSHHHHHHHHHHHHHHHHHHHHHHHHHHHHHTT-S-HHHHHHHHHHHHHHHHHHHHHHHHHHHHHHHHHGGGGGGSHHHHHHHH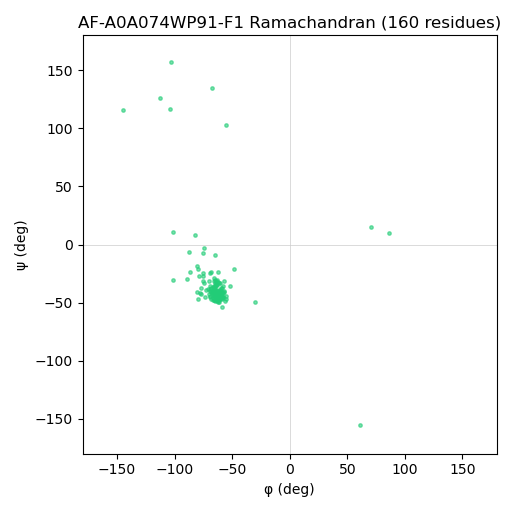HHHHHHHHHHHTTTT-HHHHHHHHHHHHHHHHHHHHHHHHHHHHHHHHHHHHHHHHHHHHHHHHHHHT-

InterPro domains:
  IPR005821 Ion transport domain [PF00520] (15-129)
  IPR027359 Voltage-dependent channel domain superfamily [G3DSA:1.20.120.350] (3-134)
  IPR031846 Voltage-gated hydrogen channel 1 [PTHR46480] (4-161)